Protein AF-A0A645I2E1-F1 (afdb_monomer)

Sequence (172 aa):
MSVLKENK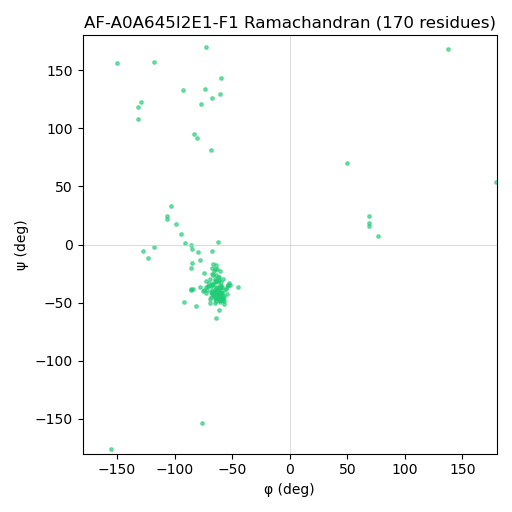NLKSIKESRDQILPLLYLLLIPLGTISFMVFNFYLTGDFLAFVHGQAAWGRYHGNPVEFLIDGYKGNMYSTFESVFTVISLLIFLLFFKKVRFSYWLFAMYSILVPLSTGIQSMPRYILVIFPLYILFADISKKHLSEDLVTLFFALIQGFLMVFWTNGFNLVI

Secondary structure (DSSP, 8-state):
--SS---HHHHHHHHHHHHHHHHHHHTHHHHHHHHHHHHHHHHHS-TTHHHHGGGGGT-----HHHHHHHHHTS-HHHHHHHHHHHHHHHHHHHTGGGS-HHHHHHHHHHHHHHHTT-STTHHHHHHT-HHHHHHHHHH---HHHHHHHHHHHHHHHHHHHHHHHTT-TT--

Structure (mmCIF, N/CA/C/O backbone):
data_AF-A0A645I2E1-F1
#
_entry.id   AF-A0A645I2E1-F1
#
loop_
_atom_site.group_PDB
_atom_site.id
_atom_site.type_symbol
_atom_site.label_atom_id
_atom_site.label_alt_id
_atom_site.label_comp_id
_atom_site.label_asym_id
_atom_site.label_entity_id
_atom_site.label_seq_id
_atom_site.pdbx_PDB_ins_code
_atom_site.Cartn_x
_atom_site.Cartn_y
_atom_site.Cartn_z
_atom_site.occupancy
_atom_site.B_iso_or_equiv
_atom_site.auth_seq_id
_atom_site.auth_comp_id
_atom_site.auth_asym_id
_atom_site.auth_atom_id
_atom_site.pdbx_PDB_model_num
ATOM 1 N N . MET A 1 1 ? -58.338 -29.194 -7.814 1.00 49.16 1 MET A N 1
ATOM 2 C CA . MET A 1 1 ? -57.011 -29.656 -7.351 1.00 49.16 1 MET A CA 1
ATOM 3 C C . MET A 1 1 ? -55.981 -29.419 -8.460 1.00 49.16 1 MET A C 1
ATOM 5 O O . MET A 1 1 ? -55.760 -30.342 -9.216 1.00 49.16 1 MET A O 1
ATOM 9 N N . SER A 1 2 ? -55.401 -28.212 -8.611 1.00 50.31 2 SER A N 1
ATOM 10 C CA . SER A 1 2 ? -54.152 -27.980 -9.395 1.00 50.31 2 SER A CA 1
ATOM 11 C C . SER A 1 2 ? -53.696 -26.502 -9.433 1.00 50.31 2 SER A C 1
ATOM 13 O O . SER A 1 2 ? -53.497 -25.950 -10.510 1.00 50.31 2 SER A O 1
ATOM 15 N N . VAL A 1 3 ? -53.525 -25.824 -8.291 1.00 53.78 3 VAL A N 1
ATOM 16 C CA . VAL A 1 3 ? -52.934 -24.456 -8.292 1.00 53.78 3 VAL A CA 1
ATOM 17 C C . VAL A 1 3 ? -51.741 -24.312 -7.332 1.00 53.78 3 VAL A C 1
ATOM 19 O O . VAL A 1 3 ? -51.016 -23.334 -7.380 1.00 53.78 3 VAL A O 1
ATOM 22 N N . LEU A 1 4 ? -51.414 -25.334 -6.533 1.00 53.66 4 LEU A N 1
ATOM 23 C CA . LEU A 1 4 ? -50.299 -25.274 -5.569 1.00 53.66 4 LEU A CA 1
ATOM 24 C C . LEU A 1 4 ? -48.995 -25.923 -6.063 1.00 53.66 4 LEU A C 1
ATOM 26 O O . LEU A 1 4 ? -48.106 -26.230 -5.274 1.00 53.66 4 LEU A O 1
ATOM 30 N N . LYS A 1 5 ? -48.865 -26.143 -7.375 1.00 52.69 5 LYS A N 1
ATOM 31 C CA . LYS A 1 5 ? -47.638 -26.660 -8.004 1.00 52.69 5 LYS A CA 1
ATOM 32 C C . LYS A 1 5 ? -46.868 -25.545 -8.709 1.00 52.69 5 LYS A C 1
ATOM 34 O O . LYS A 1 5 ? -46.225 -25.785 -9.726 1.00 52.69 5 LYS A O 1
ATOM 39 N N . GLU A 1 6 ? -46.929 -24.330 -8.165 1.00 52.59 6 GLU A N 1
ATOM 40 C CA . GLU A 1 6 ? -46.060 -23.230 -8.566 1.00 52.59 6 GLU A CA 1
ATOM 41 C C . GLU A 1 6 ? -44.620 -23.553 -8.125 1.00 52.59 6 GLU A C 1
ATOM 43 O O . GLU A 1 6 ? -44.126 -23.211 -7.055 1.00 52.59 6 GLU A O 1
ATOM 48 N N . ASN A 1 7 ? -43.997 -24.364 -8.977 1.00 54.56 7 ASN A N 1
ATOM 49 C CA . ASN A 1 7 ? -42.608 -24.330 -9.378 1.00 54.56 7 ASN A CA 1
ATOM 50 C C . ASN A 1 7 ? -41.548 -24.257 -8.269 1.00 54.56 7 ASN A C 1
ATOM 52 O O . ASN A 1 7 ? -40.741 -23.327 -8.209 1.00 54.56 7 ASN A O 1
ATOM 56 N N . LYS A 1 8 ? -41.404 -25.361 -7.523 1.00 57.00 8 LYS A N 1
ATOM 57 C CA . LYS A 1 8 ? -40.125 -25.721 -6.872 1.00 57.00 8 LYS A CA 1
ATOM 58 C C . LYS A 1 8 ? -38.925 -25.553 -7.824 1.00 57.00 8 LYS A C 1
ATOM 60 O O . LYS A 1 8 ? -37.881 -25.076 -7.395 1.00 57.00 8 LYS A O 1
ATOM 65 N N . ASN A 1 9 ? -39.102 -25.857 -9.115 1.00 58.06 9 ASN A N 1
ATOM 66 C CA . ASN A 1 9 ? -38.078 -25.656 -10.146 1.00 58.06 9 ASN A CA 1
ATOM 67 C C . ASN A 1 9 ? -37.743 -24.176 -10.401 1.00 58.06 9 ASN A C 1
ATOM 69 O O . ASN A 1 9 ? -36.570 -23.850 -10.528 1.00 58.06 9 ASN A O 1
ATOM 73 N N . LEU A 1 10 ? -38.722 -23.260 -10.429 1.00 57.56 10 LEU A N 1
ATOM 74 C CA . LEU A 1 10 ? -38.428 -21.828 -10.617 1.00 57.56 10 LEU A CA 1
ATOM 75 C C . LEU A 1 10 ? -37.754 -21.219 -9.384 1.00 57.56 10 LEU A C 1
ATOM 77 O O . LEU A 1 10 ? -36.860 -20.391 -9.541 1.00 57.56 10 LEU A O 1
ATOM 81 N N . LYS A 1 11 ? -38.129 -21.652 -8.170 1.00 60.44 11 LYS A N 1
ATOM 82 C CA . LYS A 1 11 ? -37.402 -21.278 -6.945 1.00 60.44 11 LYS A CA 1
ATOM 83 C C . LYS A 1 11 ? -35.953 -21.767 -6.982 1.00 60.44 11 LYS A C 1
ATOM 85 O O . LYS A 1 11 ? -35.059 -20.960 -6.778 1.00 60.44 11 LYS A O 1
ATOM 90 N N . SER A 1 12 ? -35.726 -23.027 -7.353 1.00 65.81 12 SER A N 1
ATOM 91 C CA . SER A 1 12 ? -34.384 -23.615 -7.469 1.00 65.81 12 SER A CA 1
ATOM 92 C C . SER A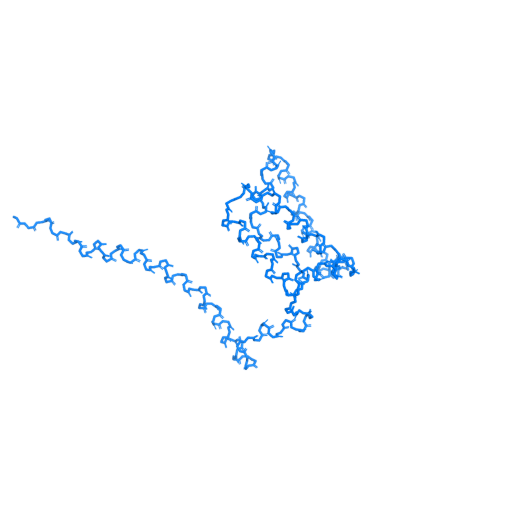 1 12 ? -33.510 -22.917 -8.521 1.00 65.81 12 SER A C 1
ATOM 94 O O . SER A 1 12 ? -32.337 -22.656 -8.262 1.00 65.81 12 SER A O 1
ATOM 96 N N . ILE A 1 13 ? -34.069 -22.550 -9.680 1.00 68.31 13 ILE A N 1
ATOM 97 C CA . ILE A 1 13 ? -33.340 -21.808 -10.722 1.00 68.31 13 ILE A CA 1
ATOM 98 C C . ILE A 1 13 ? -33.003 -20.390 -10.250 1.00 68.31 13 ILE A C 1
ATOM 100 O O . ILE A 1 13 ? -31.890 -19.922 -10.476 1.00 68.31 13 ILE A O 1
ATOM 104 N N . LYS A 1 14 ? -33.939 -19.704 -9.583 1.00 71.69 14 LYS A N 1
ATOM 105 C CA . LYS A 1 14 ? -33.713 -18.351 -9.059 1.00 71.69 14 LYS A CA 1
ATOM 106 C C . LYS A 1 14 ? -32.669 -18.346 -7.937 1.00 71.69 14 LYS A C 1
ATOM 108 O O . LYS A 1 14 ? -31.750 -17.542 -7.989 1.00 71.69 14 LYS A O 1
ATOM 113 N N . GLU A 1 15 ? -32.746 -19.299 -7.010 1.00 72.38 15 GLU A N 1
ATOM 114 C CA . GLU A 1 15 ? -31.751 -19.494 -5.945 1.00 72.38 15 GLU A CA 1
ATOM 115 C C . GLU A 1 15 ? -30.361 -19.820 -6.512 1.00 72.38 15 GLU A C 1
ATOM 117 O O . GLU A 1 15 ? -29.366 -19.252 -6.072 1.00 72.38 15 GLU A O 1
ATOM 122 N N . SER A 1 16 ? -30.288 -20.670 -7.542 1.00 74.75 16 SER A N 1
ATOM 123 C CA . SER A 1 16 ? -29.024 -21.003 -8.216 1.00 74.75 16 SER A CA 1
ATOM 124 C C . SER A 1 16 ? -28.451 -19.796 -8.968 1.00 74.75 16 SER A C 1
ATOM 126 O O . SER A 1 16 ? -27.254 -19.529 -8.914 1.00 74.75 16 SER A O 1
ATOM 128 N N . ARG A 1 17 ? -29.307 -19.019 -9.641 1.00 80.19 17 ARG A N 1
ATOM 129 C CA . ARG A 1 17 ? -28.935 -17.775 -10.324 1.00 80.19 17 ARG A CA 1
ATOM 130 C C . ARG A 1 17 ? -28.359 -16.752 -9.341 1.00 80.19 17 ARG A C 1
ATOM 132 O O . ARG A 1 17 ? -27.295 -16.202 -9.615 1.00 80.19 17 ARG A O 1
ATOM 139 N N . ASP A 1 18 ? -29.021 -16.536 -8.207 1.00 82.62 18 ASP A N 1
ATOM 140 C CA . ASP A 1 18 ? -28.597 -15.568 -7.189 1.00 82.62 18 ASP A CA 1
ATOM 141 C C . ASP A 1 18 ? -27.261 -15.964 -6.525 1.00 82.62 18 ASP A C 1
ATOM 143 O O . ASP A 1 18 ? -26.526 -15.095 -6.061 1.00 82.62 18 ASP A O 1
ATOM 147 N N . GLN A 1 19 ? -26.892 -17.251 -6.550 1.00 81.62 19 GLN A N 1
ATOM 148 C CA . GLN A 1 19 ? -25.574 -17.739 -6.121 1.00 81.62 19 GLN A CA 1
ATOM 149 C C . GLN A 1 19 ? -24.498 -17.635 -7.217 1.00 81.62 19 GLN A C 1
ATOM 151 O O . GLN A 1 19 ? -23.353 -17.296 -6.922 1.00 81.62 19 GLN A O 1
ATOM 156 N N . ILE A 1 20 ? -24.844 -17.901 -8.482 1.00 85.12 20 ILE A N 1
ATOM 157 C CA . ILE A 1 20 ? -23.895 -17.928 -9.611 1.00 85.12 20 ILE A CA 1
ATOM 158 C C . ILE A 1 20 ? -23.524 -16.519 -10.093 1.00 85.12 20 ILE A C 1
ATOM 160 O O . ILE A 1 20 ? -22.376 -16.280 -10.460 1.00 85.12 20 ILE A O 1
ATOM 164 N N . LEU A 1 21 ? -24.458 -15.564 -10.088 1.00 88.62 21 LEU A N 1
ATOM 165 C CA . LEU A 1 21 ? -24.192 -14.188 -10.536 1.00 88.62 21 LEU A CA 1
ATOM 166 C C . LEU A 1 21 ? -23.038 -13.513 -9.772 1.00 88.62 21 LEU A C 1
ATOM 168 O O . LEU A 1 21 ? -22.136 -12.993 -10.428 1.00 88.62 21 LEU A O 1
ATOM 172 N N . PRO A 1 22 ? -22.991 -13.553 -8.426 1.00 90.06 22 PRO A N 1
ATOM 173 C CA . PRO A 1 22 ? -21.851 -13.043 -7.666 1.00 90.06 22 PRO A CA 1
ATOM 174 C C . PRO A 1 22 ? -20.517 -13.699 -8.044 1.00 90.06 22 PRO A C 1
ATOM 176 O O . PRO A 1 22 ? -19.506 -13.007 -8.151 1.00 90.06 22 PRO A O 1
ATOM 179 N N . LEU A 1 23 ? -20.512 -15.014 -8.293 1.00 86.75 23 LEU A N 1
ATOM 180 C CA . LEU A 1 23 ? -19.321 -15.745 -8.741 1.00 86.75 23 LEU A CA 1
ATOM 181 C C . LEU A 1 23 ? -18.851 -15.261 -10.119 1.00 86.75 23 LEU A C 1
ATOM 183 O O . LEU A 1 23 ? -17.656 -15.059 -10.317 1.00 86.75 23 LEU A O 1
ATOM 187 N N . LEU A 1 24 ? -19.777 -15.010 -11.050 1.00 88.94 24 LEU A N 1
ATOM 188 C CA . LEU A 1 24 ? -19.450 -14.442 -12.362 1.00 88.94 24 LEU A CA 1
ATOM 189 C C . LEU A 1 24 ? -18.858 -13.033 -12.247 1.00 88.94 24 LEU A C 1
ATOM 191 O O . LEU A 1 24 ? -17.904 -12.719 -12.954 1.00 88.94 24 LEU A O 1
ATOM 195 N N . TYR A 1 25 ? -19.361 -12.199 -11.333 1.00 92.19 25 TYR A N 1
ATOM 196 C CA . TYR A 1 25 ? -18.758 -10.888 -11.079 1.00 92.19 25 TYR A CA 1
ATOM 197 C C . TYR A 1 25 ? -17.359 -10.999 -10.473 1.00 92.19 25 TYR A C 1
ATOM 199 O O . TYR A 1 25 ? -16.489 -10.199 -10.806 1.00 92.19 25 TYR A O 1
ATOM 207 N N . LEU A 1 26 ? -17.101 -12.011 -9.643 1.00 91.44 26 LEU A N 1
ATOM 208 C CA . LEU A 1 26 ? -15.767 -12.243 -9.090 1.00 91.44 26 LEU A CA 1
ATOM 209 C C . LEU A 1 26 ? -14.744 -12.610 -10.180 1.00 91.44 26 LEU A C 1
ATOM 211 O O . LEU A 1 26 ? -13.575 -12.245 -10.065 1.00 91.44 26 LEU A O 1
ATOM 215 N N . LEU A 1 27 ? -15.182 -13.254 -11.270 1.00 91.81 27 LEU A N 1
ATOM 216 C CA . LEU A 1 27 ? -14.328 -13.553 -12.426 1.00 91.81 27 LEU A CA 1
ATOM 217 C C . LEU A 1 27 ? -13.866 -12.301 -13.185 1.00 91.81 27 LEU A C 1
ATOM 219 O O . LEU A 1 27 ? -12.882 -12.381 -13.919 1.00 91.81 27 LEU A O 1
ATOM 223 N N . LEU A 1 28 ? -14.498 -11.137 -12.983 1.00 92.81 28 LEU A N 1
ATOM 224 C CA . LEU A 1 28 ? -14.022 -9.881 -13.573 1.00 92.81 28 LEU A CA 1
ATOM 225 C C . LEU A 1 28 ? -12.617 -9.508 -13.081 1.00 92.81 28 LEU A C 1
ATOM 227 O O . LEU A 1 28 ? -11.868 -8.882 -13.827 1.00 92.81 28 LEU A O 1
ATOM 231 N N . ILE A 1 29 ? -12.240 -9.925 -11.866 1.00 92.69 29 ILE A N 1
ATOM 232 C CA . ILE A 1 29 ? -10.915 -9.658 -11.293 1.00 92.69 29 ILE A CA 1
ATOM 233 C C . ILE A 1 29 ? -9.810 -10.342 -12.122 1.00 92.69 29 ILE A C 1
ATOM 235 O O . ILE A 1 29 ? -9.001 -9.624 -12.714 1.00 92.69 29 ILE A O 1
ATOM 239 N N . PRO A 1 30 ? -9.760 -11.690 -12.240 1.00 95.06 30 PRO A N 1
ATOM 240 C CA . PRO A 1 30 ? -8.740 -12.340 -13.058 1.00 95.06 30 PRO A CA 1
ATOM 241 C C . PRO A 1 30 ? -8.884 -11.998 -14.543 1.00 95.06 30 PRO A C 1
ATOM 243 O O . PRO A 1 30 ? -7.874 -11.902 -15.233 1.00 95.06 30 PRO A O 1
ATOM 246 N N . LEU A 1 31 ? -10.102 -11.764 -15.046 1.00 95.69 31 LEU A N 1
ATOM 247 C CA . LEU A 1 31 ? -10.311 -11.381 -16.443 1.00 95.69 31 LEU A CA 1
ATOM 248 C C . LEU A 1 31 ? -9.677 -10.022 -16.770 1.00 95.69 31 LEU A C 1
ATOM 250 O O . LEU A 1 31 ? -9.043 -9.887 -17.816 1.00 95.69 31 LEU A O 1
ATOM 254 N N . GLY A 1 32 ? -9.782 -9.037 -15.873 1.00 94.81 32 GLY A N 1
ATOM 255 C CA . GLY A 1 32 ? -9.095 -7.754 -16.019 1.00 94.81 32 GLY A CA 1
ATOM 256 C C . GLY A 1 32 ? -7.574 -7.920 -16.052 1.00 94.81 32 GLY A C 1
ATOM 257 O O . GLY A 1 32 ? -6.912 -7.395 -16.948 1.00 94.81 32 GLY A O 1
ATOM 258 N N . THR A 1 33 ? -7.021 -8.720 -15.135 1.00 94.69 33 THR A N 1
ATOM 259 C CA . THR A 1 33 ? -5.582 -9.018 -15.096 1.00 94.69 33 THR A CA 1
ATOM 260 C C . THR A 1 33 ? -5.103 -9.719 -16.368 1.00 94.69 33 THR A C 1
ATOM 262 O O . THR A 1 33 ? -4.118 -9.290 -16.963 1.00 94.69 33 THR A O 1
ATOM 265 N N . ILE A 1 34 ? -5.814 -10.752 -16.827 1.00 96.94 34 ILE A N 1
ATOM 266 C CA . ILE A 1 34 ? -5.476 -11.484 -18.057 1.00 96.94 34 ILE A CA 1
ATOM 267 C C . ILE A 1 34 ? -5.566 -10.560 -19.273 1.00 96.94 34 ILE A C 1
ATOM 269 O O . ILE A 1 34 ? -4.679 -10.581 -20.121 1.00 96.94 34 ILE A O 1
ATOM 273 N N . SER A 1 35 ? -6.589 -9.705 -19.344 1.00 97.12 35 SER A N 1
ATOM 274 C CA . SER A 1 35 ? -6.732 -8.736 -20.437 1.00 97.12 35 SER A CA 1
ATOM 275 C C . SER A 1 35 ? -5.534 -7.783 -20.500 1.00 97.12 35 SER A C 1
ATOM 277 O O . SER A 1 35 ? -5.007 -7.526 -21.581 1.00 97.12 35 SER A O 1
ATOM 279 N N . PHE A 1 36 ? -5.045 -7.316 -19.347 1.00 96.44 36 PHE A N 1
ATOM 280 C CA . PHE A 1 36 ? -3.838 -6.493 -19.272 1.00 96.44 36 PHE A CA 1
ATOM 281 C C . PHE A 1 36 ? -2.564 -7.266 -19.652 1.00 96.44 36 PHE A C 1
ATOM 283 O O . PHE A 1 36 ? -1.711 -6.732 -20.355 1.00 96.44 36 PHE A O 1
ATOM 290 N N . MET A 1 37 ? -2.436 -8.534 -19.250 1.00 97.69 37 MET A N 1
ATOM 291 C CA . MET A 1 37 ? -1.319 -9.397 -19.665 1.00 97.69 37 MET A CA 1
ATOM 292 C C . MET A 1 37 ? -1.295 -9.601 -21.184 1.00 97.69 37 MET A C 1
ATOM 294 O O . MET A 1 37 ? -0.244 -9.489 -21.807 1.00 97.69 37 MET A O 1
ATOM 298 N N . VAL A 1 38 ? -2.456 -9.855 -21.792 1.00 98.06 38 VAL A N 1
ATOM 299 C CA . VAL A 1 38 ? -2.602 -9.976 -23.250 1.00 98.06 38 VAL A CA 1
ATOM 300 C C . VAL A 1 38 ? -2.227 -8.663 -23.940 1.00 98.06 38 VAL A C 1
ATOM 302 O O . VAL A 1 38 ? -1.494 -8.675 -24.924 1.00 98.06 38 VAL A O 1
ATOM 305 N N . PHE A 1 39 ? -2.677 -7.524 -23.408 1.00 97.56 39 PHE A N 1
ATOM 306 C CA . PHE A 1 39 ? -2.293 -6.205 -23.909 1.00 97.56 39 PHE A CA 1
ATOM 307 C C . PHE A 1 39 ? -0.774 -5.975 -23.853 1.00 97.56 39 PHE A C 1
ATOM 309 O O . PHE A 1 39 ? -0.196 -5.540 -24.848 1.00 97.56 39 PHE A O 1
ATOM 316 N N . ASN A 1 40 ? -0.116 -6.331 -22.742 1.00 97.38 40 ASN A N 1
ATOM 317 C CA . ASN A 1 40 ? 1.345 -6.279 -22.639 1.00 97.38 40 ASN A CA 1
ATOM 318 C C . ASN A 1 40 ? 2.007 -7.156 -23.705 1.00 97.38 40 ASN A C 1
ATOM 320 O O . ASN A 1 40 ? 2.890 -6.680 -24.409 1.00 97.38 40 ASN A O 1
ATOM 324 N N . PHE A 1 41 ? 1.529 -8.388 -23.899 1.00 97.62 41 PHE A N 1
ATOM 325 C CA . PHE A 1 41 ? 2.070 -9.283 -24.919 1.00 97.62 41 PHE A CA 1
ATOM 326 C C . PHE A 1 41 ? 1.972 -8.697 -26.335 1.00 97.62 41 PHE A C 1
ATOM 328 O O . PHE A 1 41 ? 2.938 -8.772 -27.089 1.00 97.62 41 PHE A O 1
ATOM 335 N N . TYR A 1 42 ? 0.856 -8.054 -26.691 1.00 97.88 42 TYR A N 1
ATOM 336 C CA . TYR A 1 42 ? 0.727 -7.391 -27.994 1.00 97.88 42 TYR A CA 1
ATOM 337 C C . TYR A 1 42 ? 1.709 -6.226 -28.190 1.00 97.88 42 TYR A C 1
ATOM 339 O O . TYR A 1 42 ? 2.119 -5.966 -29.318 1.00 97.88 42 TYR A O 1
ATOM 347 N N . LEU A 1 43 ? 2.081 -5.523 -27.117 1.00 97.19 43 LEU A N 1
ATOM 348 C CA . LEU A 1 43 ? 2.992 -4.376 -27.166 1.00 97.19 43 LEU A CA 1
ATOM 349 C C . LEU A 1 43 ? 4.471 -4.763 -27.099 1.00 97.19 43 LEU A C 1
ATOM 351 O O . LEU A 1 43 ? 5.298 -4.123 -27.743 1.00 97.19 43 LEU A O 1
ATOM 355 N N . THR A 1 44 ? 4.814 -5.763 -26.288 1.00 96.50 44 THR A N 1
ATOM 356 C CA . THR A 1 44 ? 6.204 -6.062 -25.907 1.00 96.50 44 THR A CA 1
ATOM 357 C C . THR A 1 44 ? 6.641 -7.488 -26.238 1.00 96.50 44 THR A C 1
ATOM 359 O O . THR A 1 44 ? 7.829 -7.786 -26.157 1.00 96.50 44 THR A O 1
ATOM 362 N N . GLY A 1 45 ? 5.710 -8.379 -26.592 1.00 96.75 45 GLY A N 1
ATOM 363 C CA . GLY A 1 45 ? 5.962 -9.816 -26.727 1.00 96.75 45 GLY A CA 1
ATOM 364 C C . GLY A 1 45 ? 6.044 -10.572 -25.395 1.00 96.75 45 GLY A C 1
ATOM 365 O O . GLY A 1 45 ? 6.371 -11.756 -25.394 1.00 96.75 45 GLY A O 1
ATOM 366 N N . ASP A 1 46 ? 5.737 -9.926 -24.264 1.00 96.19 46 ASP A N 1
ATOM 367 C CA . ASP A 1 46 ? 5.839 -10.506 -22.920 1.00 96.19 46 ASP A CA 1
ATOM 368 C C . ASP A 1 46 ? 4.565 -10.264 -22.089 1.00 96.19 46 ASP A C 1
ATOM 370 O O . ASP A 1 46 ? 4.210 -9.129 -21.765 1.00 96.19 46 ASP A O 1
ATOM 374 N N . PHE A 1 47 ? 3.887 -11.347 -21.691 1.00 96.75 47 PHE A N 1
ATOM 375 C CA . PHE A 1 47 ? 2.676 -11.296 -20.857 1.00 96.75 47 PHE A CA 1
ATOM 376 C C . PHE A 1 47 ? 2.918 -10.677 -19.473 1.00 96.75 47 PHE A C 1
ATOM 378 O O . PHE A 1 47 ? 2.016 -10.061 -18.900 1.00 96.75 47 PHE A O 1
ATOM 385 N N . LEU A 1 48 ? 4.123 -10.845 -18.927 1.00 95.62 48 LEU A N 1
ATOM 386 C CA . LEU A 1 48 ? 4.515 -10.394 -17.594 1.00 95.62 48 LEU A CA 1
ATOM 387 C C . LEU A 1 48 ? 5.439 -9.174 -17.648 1.00 95.62 48 LEU A C 1
ATOM 389 O O . LEU A 1 48 ? 6.148 -8.897 -16.680 1.00 95.62 48 LEU A O 1
ATOM 393 N N . ALA A 1 49 ? 5.382 -8.388 -18.727 1.00 94.75 49 ALA A N 1
ATOM 394 C CA . ALA A 1 49 ? 6.215 -7.196 -18.890 1.00 94.75 49 ALA A CA 1
ATOM 395 C C . ALA A 1 49 ? 6.140 -6.230 -17.689 1.00 94.75 49 ALA A C 1
ATOM 397 O O . ALA A 1 49 ? 7.143 -5.637 -17.301 1.00 94.75 49 ALA A O 1
ATOM 398 N N . PHE A 1 50 ? 4.975 -6.106 -17.040 1.00 91.31 50 PHE A N 1
ATOM 399 C CA . PHE A 1 50 ? 4.793 -5.273 -15.841 1.00 91.31 50 PHE A CA 1
ATOM 400 C C . PHE A 1 50 ? 5.537 -5.792 -14.595 1.00 91.31 50 PHE A C 1
ATOM 402 O O . PHE A 1 50 ? 5.858 -5.000 -13.705 1.00 91.31 50 PHE A O 1
ATOM 409 N N . VAL A 1 51 ? 5.806 -7.102 -14.527 1.00 91.19 51 VAL A N 1
ATOM 410 C CA . VAL A 1 51 ? 6.611 -7.746 -13.478 1.00 91.19 51 VAL A CA 1
ATOM 411 C C . VAL A 1 51 ? 8.089 -7.585 -13.806 1.00 91.19 51 VAL A C 1
ATOM 413 O O . VAL A 1 51 ? 8.839 -7.057 -12.992 1.00 91.19 51 VAL A O 1
ATOM 416 N N . HIS A 1 52 ? 8.510 -7.972 -15.012 1.00 90.88 52 HIS A N 1
ATOM 417 C CA . HIS A 1 52 ? 9.917 -7.895 -15.413 1.00 90.88 52 HIS A CA 1
ATOM 418 C C . HIS A 1 52 ? 10.428 -6.448 -15.468 1.00 90.88 52 HIS A C 1
ATOM 420 O O . HIS A 1 52 ? 11.569 -6.173 -15.101 1.00 90.88 52 HIS A O 1
ATOM 426 N N . GLY A 1 53 ? 9.559 -5.495 -15.818 1.00 90.19 53 GLY A N 1
ATOM 427 C CA . GLY A 1 53 ? 9.865 -4.067 -15.800 1.00 90.19 53 GLY A CA 1
ATOM 428 C C . GLY A 1 53 ? 10.168 -3.500 -14.408 1.00 90.19 53 GLY A C 1
ATOM 429 O O . GLY A 1 53 ? 10.793 -2.446 -14.319 1.00 90.19 53 GLY A O 1
ATOM 430 N N . GLN A 1 54 ? 9.798 -4.185 -13.315 1.00 87.12 54 GLN A N 1
ATOM 431 C CA . GLN A 1 54 ? 10.138 -3.743 -11.954 1.00 87.12 54 GLN A CA 1
ATOM 432 C C . GLN A 1 54 ? 11.657 -3.705 -11.715 1.00 87.12 54 GLN A C 1
ATOM 434 O O . GLN A 1 54 ? 12.127 -2.860 -10.954 1.00 87.12 54 GLN A O 1
ATOM 439 N N . ALA A 1 55 ? 12.434 -4.545 -12.411 1.00 86.75 55 ALA A N 1
ATOM 440 C CA . ALA A 1 55 ? 13.892 -4.565 -12.291 1.00 86.75 55 ALA A CA 1
ATOM 441 C C . ALA A 1 55 ? 14.533 -3.218 -12.672 1.00 86.75 55 ALA A C 1
ATOM 443 O O . ALA A 1 55 ? 15.515 -2.807 -12.056 1.00 86.75 55 ALA A O 1
ATOM 444 N N . ALA A 1 56 ? 13.940 -2.481 -13.621 1.00 88.50 56 ALA A N 1
ATOM 445 C CA . ALA A 1 56 ? 14.409 -1.150 -14.016 1.00 88.50 56 ALA A CA 1
ATOM 446 C C . ALA A 1 56 ? 14.278 -0.105 -12.890 1.00 88.50 56 ALA A C 1
ATOM 448 O O . ALA A 1 56 ? 14.978 0.902 -12.895 1.00 88.50 56 ALA A O 1
ATOM 449 N N . TRP A 1 57 ? 13.413 -0.365 -11.908 1.00 83.44 57 TRP A N 1
ATOM 450 C CA . TRP A 1 57 ? 13.218 0.465 -10.717 1.00 83.44 57 TRP A CA 1
ATOM 451 C C . TRP A 1 57 ? 14.057 -0.014 -9.523 1.00 83.44 57 TRP A C 1
ATOM 453 O O . TRP A 1 57 ? 13.860 0.452 -8.404 1.00 83.44 57 TRP A O 1
ATOM 463 N N . GLY A 1 58 ? 14.974 -0.965 -9.736 1.00 85.06 58 GLY A N 1
ATOM 464 C CA . GLY A 1 58 ? 15.774 -1.562 -8.666 1.00 85.06 58 GLY A CA 1
ATOM 465 C C . GLY A 1 58 ? 14.962 -2.443 -7.714 1.00 85.06 58 GLY A C 1
ATOM 466 O O . GLY A 1 58 ? 15.416 -2.707 -6.603 1.00 85.06 58 GLY A O 1
ATOM 467 N N . ARG A 1 59 ? 13.768 -2.894 -8.124 1.00 86.56 59 ARG A N 1
ATOM 468 C CA . ARG A 1 59 ? 12.933 -3.806 -7.338 1.00 86.56 59 ARG A CA 1
ATOM 469 C C . ARG A 1 59 ? 13.198 -5.254 -7.715 1.00 86.56 59 ARG A C 1
ATOM 471 O O . ARG A 1 59 ? 13.198 -5.616 -8.890 1.00 86.56 59 ARG A O 1
ATOM 478 N N . TYR A 1 60 ? 13.371 -6.082 -6.698 1.00 89.50 60 TYR A N 1
ATOM 479 C CA . TYR A 1 60 ? 13.592 -7.516 -6.818 1.00 89.50 60 TYR A CA 1
ATOM 480 C C . TYR A 1 60 ? 13.032 -8.216 -5.584 1.00 89.50 60 TYR A C 1
ATOM 482 O O . TYR A 1 60 ? 12.892 -7.607 -4.525 1.00 89.50 60 TYR A O 1
ATOM 490 N N . HIS A 1 61 ? 12.700 -9.498 -5.719 1.00 91.00 61 HIS A N 1
ATOM 491 C CA . HIS A 1 61 ? 12.253 -10.292 -4.581 1.00 91.00 61 HIS A CA 1
ATOM 492 C C . HIS A 1 61 ? 13.402 -10.490 -3.593 1.00 91.00 61 HIS A C 1
ATOM 494 O O . HIS A 1 61 ? 14.472 -10.967 -3.967 1.00 91.00 61 HIS A O 1
ATOM 500 N N . GLY A 1 62 ? 13.166 -10.138 -2.336 1.00 91.94 62 GLY A N 1
ATOM 501 C CA . GLY A 1 62 ? 14.164 -10.207 -1.280 1.00 91.94 62 GLY A CA 1
ATOM 502 C C . GLY A 1 62 ? 13.537 -10.330 0.101 1.00 91.94 62 GLY A C 1
ATOM 503 O O . GLY A 1 62 ? 12.319 -10.458 0.254 1.00 91.94 62 GLY A O 1
ATOM 504 N N . ASN A 1 63 ? 14.389 -10.312 1.119 1.00 95.00 63 ASN A N 1
ATOM 505 C CA . ASN A 1 63 ? 13.968 -10.433 2.504 1.00 95.00 63 ASN A CA 1
ATOM 506 C C . ASN A 1 63 ? 13.368 -9.100 3.003 1.00 95.00 63 ASN A C 1
ATOM 508 O O . ASN A 1 63 ? 14.078 -8.093 3.046 1.00 95.00 63 ASN A O 1
ATOM 512 N N . PRO A 1 64 ? 12.095 -9.076 3.448 1.00 95.00 64 PRO A N 1
ATOM 513 C CA . PRO A 1 64 ? 11.457 -7.870 3.979 1.00 95.00 64 PRO A CA 1
ATOM 514 C C . PRO A 1 64 ? 12.241 -7.193 5.111 1.00 95.00 64 PRO A C 1
ATOM 516 O O . PRO A 1 64 ? 12.241 -5.970 5.220 1.00 95.00 64 PRO A O 1
ATOM 519 N N . VAL A 1 65 ? 12.913 -7.977 5.962 1.00 96.19 65 VAL A N 1
ATOM 520 C CA . VAL A 1 65 ? 13.681 -7.447 7.098 1.00 96.19 65 VAL A CA 1
ATOM 521 C C . VAL A 1 65 ? 14.954 -6.749 6.623 1.00 96.19 65 VAL A C 1
ATOM 523 O O . VAL A 1 65 ? 15.292 -5.689 7.143 1.00 96.19 65 VAL A O 1
ATOM 526 N N . GLU A 1 66 ? 15.630 -7.302 5.616 1.00 95.38 66 GLU A N 1
ATOM 527 C CA . GLU A 1 66 ? 16.812 -6.673 5.014 1.00 95.38 66 GLU A CA 1
ATOM 528 C C . GLU A 1 66 ? 16.436 -5.337 4.376 1.00 95.38 66 GLU A C 1
ATOM 530 O O . GLU A 1 66 ? 17.068 -4.330 4.677 1.00 95.38 66 GLU A O 1
ATOM 535 N N . PHE A 1 67 ? 15.326 -5.276 3.631 1.00 95.69 67 PHE A N 1
ATOM 536 C CA . PHE A 1 67 ? 14.850 -4.017 3.050 1.00 95.69 67 PHE A CA 1
ATOM 537 C C . PHE A 1 67 ? 14.535 -2.936 4.091 1.00 95.69 67 PHE A C 1
ATOM 539 O O . PHE A 1 67 ? 14.790 -1.760 3.834 1.00 95.69 67 PHE A O 1
ATOM 546 N N . LEU A 1 68 ? 14.017 -3.303 5.270 1.00 96.81 68 LEU A N 1
ATOM 547 C CA . LEU A 1 68 ? 13.808 -2.350 6.367 1.00 96.81 68 LEU A CA 1
ATOM 548 C C . LEU A 1 68 ? 15.132 -1.837 6.947 1.00 96.81 68 LEU A C 1
ATOM 550 O O . LEU A 1 68 ? 15.252 -0.651 7.253 1.00 96.81 68 LEU A O 1
ATOM 554 N N . ILE A 1 69 ? 16.122 -2.717 7.116 1.00 96.94 69 ILE A N 1
ATOM 555 C CA . ILE A 1 69 ? 17.434 -2.356 7.670 1.00 96.94 69 ILE A CA 1
ATOM 556 C C . ILE A 1 69 ? 18.209 -1.479 6.684 1.00 96.94 69 ILE A C 1
ATOM 558 O O . ILE A 1 69 ? 18.758 -0.447 7.076 1.00 96.94 69 ILE A O 1
ATOM 562 N N . ASP A 1 70 ? 18.245 -1.875 5.416 1.00 94.69 70 ASP A N 1
ATOM 563 C CA . ASP A 1 70 ? 18.952 -1.156 4.360 1.00 94.69 70 ASP A CA 1
ATOM 564 C C . ASP A 1 70 ? 18.275 0.177 4.063 1.00 94.69 70 ASP A C 1
ATOM 566 O O . ASP A 1 70 ? 18.948 1.202 3.950 1.00 94.69 70 ASP A O 1
ATOM 570 N N . GLY A 1 71 ? 16.940 0.196 4.035 1.00 94.31 71 GLY A N 1
ATOM 571 C CA . GLY A 1 71 ? 16.178 1.427 3.904 1.00 94.31 71 GLY A CA 1
ATOM 572 C C . GLY A 1 71 ? 16.441 2.391 5.063 1.00 94.31 71 GLY A C 1
ATOM 573 O O . GLY A 1 71 ? 16.658 3.577 4.824 1.00 94.31 71 GLY A O 1
ATOM 574 N N . TYR A 1 72 ? 16.525 1.900 6.306 1.00 96.25 72 TYR A N 1
ATOM 575 C CA . TYR A 1 72 ? 16.842 2.731 7.471 1.00 96.25 72 TYR A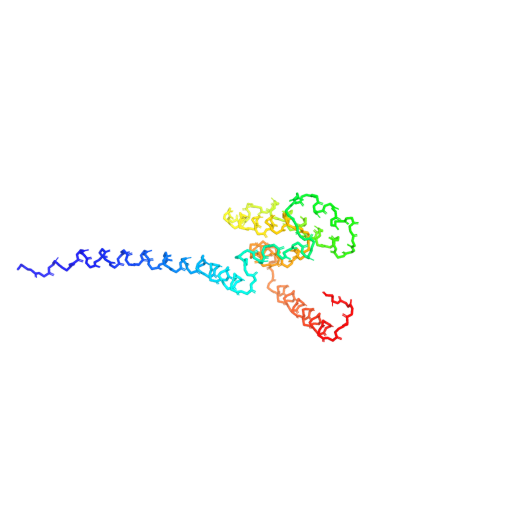 CA 1
ATOM 576 C C . TYR A 1 72 ? 18.232 3.378 7.379 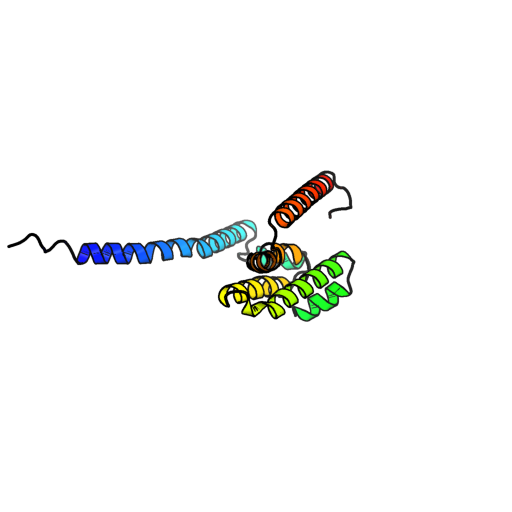1.00 96.25 72 TYR A C 1
ATOM 578 O O . TYR A 1 72 ? 18.382 4.548 7.730 1.00 96.25 72 TYR A O 1
ATOM 586 N N . LYS A 1 73 ? 19.229 2.640 6.872 1.00 96.19 73 LYS A N 1
ATOM 587 C CA . LYS A 1 73 ? 20.608 3.117 6.653 1.00 96.19 73 LYS A CA 1
ATOM 588 C C . LYS A 1 73 ? 20.785 3.960 5.384 1.00 96.19 73 LYS A C 1
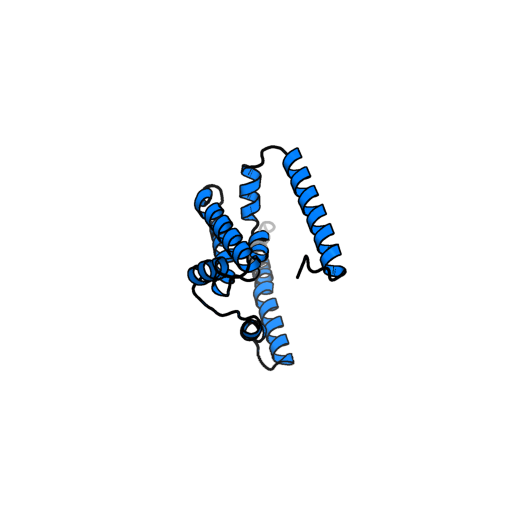ATOM 590 O O . LYS A 1 73 ? 21.884 4.458 5.145 1.00 96.19 73 LYS A O 1
ATOM 595 N N . GLY A 1 74 ? 19.748 4.058 4.556 1.00 92.56 74 GLY A N 1
ATOM 596 C CA . GLY A 1 74 ? 19.777 4.749 3.276 1.00 92.56 74 GLY A CA 1
ATOM 597 C C . GLY A 1 74 ? 19.728 6.272 3.398 1.00 92.56 74 GLY A C 1
ATOM 598 O O . GLY A 1 74 ? 20.143 6.877 4.385 1.00 92.56 74 GLY A O 1
ATOM 599 N N . ASN A 1 75 ? 19.218 6.914 2.348 1.00 92.44 75 ASN A N 1
ATOM 600 C CA . ASN A 1 75 ? 18.958 8.351 2.369 1.00 92.44 75 ASN A CA 1
ATOM 601 C C . ASN A 1 75 ? 17.737 8.682 3.251 1.00 92.44 75 ASN A C 1
ATOM 603 O O . ASN A 1 75 ? 16.965 7.801 3.625 1.00 92.44 75 ASN A O 1
ATOM 607 N N . MET A 1 76 ? 17.515 9.972 3.519 1.00 91.31 76 MET A N 1
ATOM 608 C CA . MET A 1 76 ? 16.412 10.439 4.369 1.00 91.31 76 MET A CA 1
ATOM 609 C C . MET A 1 76 ? 15.028 9.919 3.934 1.00 91.31 76 MET A C 1
ATOM 611 O O . MET A 1 76 ? 14.197 9.621 4.792 1.00 91.31 76 MET A O 1
ATOM 615 N N . TYR A 1 77 ? 14.785 9.770 2.628 1.00 89.25 77 TYR A N 1
ATOM 616 C CA . TYR A 1 77 ? 13.523 9.245 2.104 1.00 89.25 77 TYR A CA 1
ATOM 617 C C . TYR A 1 77 ? 13.363 7.758 2.425 1.00 89.25 77 TYR A C 1
ATOM 619 O O . TYR A 1 77 ? 12.360 7.361 3.011 1.00 89.25 77 TYR A O 1
ATOM 627 N N . SER A 1 78 ? 14.372 6.940 2.127 1.00 92.69 78 SER A N 1
ATOM 628 C CA . SER A 1 78 ? 14.380 5.511 2.458 1.00 92.69 78 SER A CA 1
ATOM 629 C C . SER A 1 78 ? 14.274 5.262 3.964 1.00 92.69 78 SER A C 1
ATOM 631 O O . SER A 1 78 ? 13.554 4.352 4.392 1.00 92.69 78 SER A O 1
ATOM 633 N N . THR A 1 79 ? 14.918 6.104 4.779 1.00 95.69 79 THR A N 1
ATOM 634 C CA . THR A 1 79 ? 14.800 6.041 6.236 1.00 95.69 79 THR A CA 1
ATOM 635 C C . THR A 1 79 ? 13.366 6.328 6.671 1.00 95.69 79 THR A C 1
ATOM 637 O O . THR A 1 79 ? 12.814 5.573 7.470 1.00 95.69 79 THR A O 1
ATOM 640 N N . PHE A 1 80 ? 12.730 7.367 6.118 1.00 94.94 80 PHE A N 1
ATOM 641 C CA . PHE A 1 80 ? 11.327 7.681 6.391 1.00 94.94 80 PHE A CA 1
ATOM 642 C C . PHE A 1 80 ? 10.395 6.521 6.016 1.00 94.94 80 PHE A C 1
ATOM 644 O O . PHE A 1 80 ? 9.571 6.118 6.836 1.00 94.94 80 PHE A O 1
ATOM 651 N N . GLU A 1 81 ? 10.549 5.936 4.827 1.00 95.38 81 GLU A N 1
ATOM 652 C CA . GLU A 1 81 ? 9.727 4.803 4.383 1.00 95.38 81 GLU A CA 1
ATOM 653 C C . GLU A 1 81 ? 9.888 3.578 5.294 1.00 95.38 81 GLU A C 1
ATOM 655 O O . GLU A 1 81 ? 8.900 2.926 5.645 1.00 95.38 81 GLU A O 1
ATOM 660 N N . SER A 1 82 ? 11.116 3.305 5.743 1.00 96.62 82 SER A N 1
ATOM 661 C CA . SER A 1 82 ? 11.427 2.212 6.675 1.00 96.62 82 SER A CA 1
ATOM 662 C C . SER A 1 82 ? 10.790 2.430 8.035 1.00 96.62 82 SER A C 1
ATOM 664 O O . SER A 1 82 ? 10.082 1.556 8.534 1.00 96.62 82 SER A O 1
ATOM 666 N N . VAL A 1 83 ? 10.977 3.615 8.617 1.00 97.38 83 VAL A N 1
ATOM 667 C CA . VAL A 1 83 ? 10.398 3.968 9.918 1.00 97.38 83 VAL A CA 1
ATOM 668 C C . VAL A 1 83 ? 8.872 3.928 9.853 1.00 97.38 83 VAL A C 1
ATOM 670 O O . VAL A 1 83 ? 8.241 3.324 10.719 1.00 97.38 83 VAL A O 1
ATOM 673 N N . PHE A 1 84 ? 8.271 4.493 8.804 1.00 96.62 84 PHE A N 1
ATOM 674 C CA . PHE A 1 84 ? 6.823 4.474 8.604 1.00 96.62 84 PHE A CA 1
ATOM 675 C C . PHE A 1 84 ? 6.282 3.040 8.509 1.00 96.62 84 PHE A C 1
ATOM 677 O O . PHE A 1 84 ? 5.264 2.707 9.125 1.00 96.62 84 PHE A O 1
ATOM 684 N N . THR A 1 85 ? 6.990 2.166 7.791 1.00 97.44 85 THR A N 1
ATOM 685 C CA . THR A 1 85 ? 6.632 0.748 7.660 1.00 97.44 85 THR A CA 1
ATOM 686 C C . THR A 1 85 ? 6.729 0.010 8.988 1.00 97.44 85 THR A C 1
ATOM 688 O O . THR A 1 85 ? 5.786 -0.684 9.366 1.00 97.44 85 THR A O 1
ATOM 691 N N . VAL A 1 86 ? 7.827 0.191 9.731 1.00 97.81 86 VAL A N 1
ATOM 692 C CA . VAL A 1 86 ? 8.022 -0.429 11.050 1.00 97.81 86 VAL A CA 1
ATOM 693 C C . VAL A 1 86 ? 6.937 0.020 12.022 1.00 97.81 86 VAL A C 1
ATOM 695 O O . VAL A 1 86 ? 6.314 -0.823 12.662 1.00 97.81 86 VAL A O 1
ATOM 698 N N . ILE A 1 87 ? 6.653 1.323 12.103 1.00 96.81 87 ILE A N 1
ATOM 699 C CA . ILE A 1 87 ? 5.593 1.857 12.971 1.00 96.81 87 ILE A CA 1
ATOM 700 C C . ILE A 1 87 ? 4.241 1.233 12.613 1.00 96.81 87 ILE A C 1
ATOM 702 O O . ILE A 1 87 ? 3.504 0.805 13.499 1.00 96.81 87 ILE A O 1
ATOM 706 N N . SER A 1 88 ? 3.929 1.120 11.324 1.00 95.50 88 SER A N 1
ATOM 707 C CA . SER A 1 88 ? 2.660 0.551 10.860 1.00 95.50 88 SER A CA 1
ATOM 708 C C . SER A 1 88 ? 2.535 -0.939 11.188 1.00 95.50 88 SER A C 1
ATOM 710 O O . SER A 1 88 ? 1.490 -1.381 11.667 1.00 95.50 88 SER A O 1
ATOM 712 N N . LEU A 1 89 ? 3.612 -1.711 11.008 1.00 96.69 89 LEU A N 1
ATOM 713 C CA . LEU A 1 89 ? 3.675 -3.109 11.440 1.00 96.69 89 LEU A CA 1
ATOM 714 C C . LEU A 1 89 ? 3.479 -3.228 12.955 1.00 96.69 89 LEU A C 1
ATOM 716 O O . LEU A 1 89 ? 2.676 -4.044 13.402 1.00 96.69 89 LEU A O 1
ATOM 720 N N . LEU A 1 90 ? 4.147 -2.384 13.747 1.00 96.38 90 LEU A N 1
ATOM 721 C CA . LEU A 1 90 ? 3.999 -2.370 15.202 1.00 96.38 90 LEU A CA 1
ATOM 722 C C . LEU A 1 90 ? 2.563 -2.052 15.629 1.00 96.38 90 LEU A C 1
ATOM 724 O O . LEU A 1 90 ? 2.039 -2.735 16.504 1.00 96.38 90 LEU A O 1
ATOM 728 N N . ILE A 1 91 ? 1.896 -1.084 14.994 1.00 94.00 91 ILE A N 1
ATOM 729 C CA . ILE A 1 91 ? 0.482 -0.778 15.261 1.00 94.00 91 ILE A CA 1
ATOM 730 C C . ILE A 1 91 ? -0.375 -2.032 15.047 1.00 94.00 91 ILE A C 1
ATOM 732 O O . ILE A 1 91 ? -1.123 -2.436 15.937 1.00 94.00 91 ILE A O 1
ATOM 736 N N . PHE A 1 92 ? -0.241 -2.710 13.909 1.00 93.88 92 PHE A N 1
ATOM 737 C CA . PHE A 1 92 ? -1.043 -3.904 13.646 1.00 93.88 92 PHE A CA 1
ATOM 738 C C . PHE A 1 92 ? -0.683 -5.104 14.528 1.00 93.88 92 PHE A C 1
ATOM 740 O O . PHE A 1 92 ? -1.562 -5.915 14.819 1.00 93.88 92 PHE A O 1
ATOM 747 N N . LEU A 1 93 ? 0.568 -5.227 14.974 1.00 94.00 93 LEU A N 1
ATOM 748 C CA . LEU A 1 93 ? 0.984 -6.267 15.916 1.00 94.00 93 LEU A CA 1
ATOM 749 C C . LEU A 1 93 ? 0.458 -6.000 17.330 1.00 94.00 93 LEU A C 1
ATOM 751 O O . LEU A 1 93 ? -0.024 -6.922 17.980 1.00 94.00 93 LEU A O 1
ATOM 755 N N . LEU A 1 94 ? 0.498 -4.754 17.804 1.00 92.88 94 LEU A N 1
ATOM 756 C CA . LEU A 1 94 ? 0.023 -4.383 19.141 1.00 92.88 94 LEU A CA 1
ATOM 757 C C . LEU A 1 94 ? -1.507 -4.406 19.235 1.00 92.88 94 LEU A C 1
ATOM 759 O O . LEU A 1 94 ? -2.067 -4.827 20.248 1.00 92.88 94 LEU A O 1
ATOM 763 N N . PHE A 1 95 ? -2.195 -4.002 18.166 1.00 88.25 95 PHE A N 1
ATOM 764 C CA . PHE A 1 95 ? -3.651 -3.873 18.135 1.00 88.25 95 PHE A CA 1
ATOM 765 C C . PHE A 1 95 ? -4.351 -4.981 17.331 1.00 88.25 95 PHE A C 1
ATOM 767 O O . PHE A 1 95 ? -5.510 -4.826 16.948 1.00 88.25 95 PHE A O 1
ATOM 774 N N . PHE A 1 96 ? -3.716 -6.141 17.121 1.00 89.69 96 PHE A N 1
ATOM 775 C CA . PHE A 1 96 ? -4.309 -7.243 16.344 1.00 89.69 96 PHE A CA 1
ATOM 776 C C . PHE A 1 96 ? -5.652 -7.744 16.904 1.00 89.69 96 PHE A C 1
ATOM 778 O O . PHE A 1 96 ? -6.518 -8.172 16.147 1.00 89.69 96 PHE A O 1
ATOM 785 N N . LYS A 1 97 ? -5.857 -7.647 18.227 1.00 90.00 97 LYS A N 1
ATOM 786 C CA . LYS A 1 97 ? -7.116 -8.024 18.899 1.00 90.00 97 LYS A CA 1
ATOM 787 C C . LYS A 1 97 ? -8.236 -6.988 18.751 1.00 90.00 97 LYS A C 1
ATOM 789 O O . LYS A 1 97 ? -9.376 -7.288 19.089 1.00 90.00 97 LYS A O 1
ATOM 794 N N . LYS A 1 98 ? -7.923 -5.767 18.302 1.00 88.31 98 LYS A N 1
ATOM 795 C CA . LYS A 1 98 ? -8.894 -4.673 18.127 1.00 88.31 98 LYS A CA 1
ATOM 796 C C . LYS A 1 98 ? -9.613 -4.726 16.779 1.00 88.31 98 LYS A C 1
ATOM 798 O O . LYS A 1 98 ? -10.651 -4.094 16.620 1.00 88.31 98 LYS A O 1
ATOM 803 N N . VAL A 1 99 ? -9.091 -5.491 15.823 1.00 91.56 99 VAL A N 1
ATOM 804 C CA . VAL A 1 99 ? -9.682 -5.684 14.494 1.00 91.56 99 VAL A CA 1
ATOM 805 C C . VAL A 1 99 ? -10.038 -7.152 14.277 1.00 91.56 99 VAL A C 1
ATOM 807 O O . VAL A 1 99 ? -9.488 -8.049 14.911 1.00 91.56 99 VAL A O 1
ATOM 810 N N . ARG A 1 100 ? -10.977 -7.421 13.364 1.00 93.56 100 ARG A N 1
ATOM 811 C CA . ARG A 1 100 ? -11.275 -8.799 12.945 1.00 93.56 100 ARG A CA 1
ATOM 812 C C . ARG A 1 100 ? -10.015 -9.434 12.360 1.00 93.56 100 ARG A C 1
ATOM 814 O O . ARG A 1 100 ? -9.287 -8.775 11.620 1.00 93.56 100 ARG A O 1
ATOM 821 N N . PHE A 1 101 ? -9.805 -10.724 12.615 1.00 94.62 101 PHE A N 1
ATOM 822 C CA . PHE A 1 101 ? -8.635 -11.442 12.099 1.00 94.62 101 PHE A CA 1
ATOM 823 C C . PHE A 1 101 ? -8.501 -11.335 10.572 1.00 94.62 101 PHE A C 1
ATOM 825 O O . PHE A 1 101 ? -7.400 -11.160 10.064 1.00 94.62 101 PHE A O 1
ATOM 832 N N . SER A 1 102 ? -9.620 -11.336 9.839 1.00 95.81 102 SER A N 1
ATOM 833 C CA . SER A 1 102 ? -9.626 -11.121 8.386 1.00 95.81 102 SER A CA 1
ATOM 834 C C . SER A 1 102 ? -9.060 -9.756 7.972 1.00 95.81 102 SER A C 1
ATOM 836 O O . SER A 1 102 ? -8.356 -9.666 6.971 1.00 95.81 102 SER A O 1
ATOM 838 N N . TYR A 1 103 ? -9.323 -8.697 8.743 1.00 95.50 103 TYR A N 1
ATOM 839 C CA . TYR A 1 103 ? -8.797 -7.351 8.486 1.00 95.50 103 TYR A CA 1
ATOM 840 C C . TYR A 1 103 ? -7.319 -7.248 8.840 1.00 95.50 103 TYR A C 1
ATOM 842 O O . TYR A 1 103 ? -6.556 -6.625 8.108 1.00 95.50 103 TYR A O 1
ATOM 850 N N . TRP A 1 104 ? -6.911 -7.893 9.932 1.00 96.12 104 TRP A N 1
ATOM 851 C CA . TRP A 1 104 ? -5.502 -7.999 10.286 1.00 96.12 104 TRP A CA 1
ATOM 852 C C . TRP A 1 104 ? -4.711 -8.745 9.206 1.00 96.12 104 TRP A C 1
ATOM 854 O O . TRP A 1 104 ? -3.680 -8.255 8.758 1.00 96.12 104 TRP A O 1
ATOM 864 N N . LEU A 1 105 ? -5.230 -9.877 8.718 1.00 96.56 105 LEU A N 1
ATOM 865 C CA . LEU A 1 105 ? -4.599 -10.652 7.649 1.00 96.56 105 LEU A CA 1
ATOM 866 C C . LEU A 1 105 ? -4.495 -9.841 6.352 1.00 96.56 105 LEU A C 1
ATOM 868 O O . LEU A 1 105 ? -3.435 -9.819 5.733 1.00 96.56 105 LEU A O 1
ATOM 872 N N . PHE A 1 106 ? -5.564 -9.134 5.974 1.00 95.75 106 PHE A N 1
ATOM 873 C CA . PHE A 1 106 ? -5.551 -8.212 4.838 1.00 95.75 106 PHE A CA 1
ATOM 874 C C . PHE A 1 106 ? -4.470 -7.132 4.989 1.00 95.75 106 PHE A C 1
ATOM 876 O O . PHE A 1 106 ? -3.726 -6.882 4.041 1.00 95.75 106 PHE A O 1
ATOM 883 N N . ALA A 1 107 ? -4.346 -6.525 6.173 1.00 96.31 107 ALA A N 1
ATOM 884 C CA . ALA A 1 107 ? -3.329 -5.517 6.445 1.00 96.31 107 ALA A CA 1
ATOM 885 C C . ALA A 1 107 ? -1.910 -6.096 6.349 1.00 96.31 107 ALA A C 1
ATOM 887 O O . ALA A 1 107 ? -1.074 -5.543 5.644 1.00 96.31 107 ALA A O 1
ATOM 888 N N . MET A 1 108 ? -1.646 -7.239 6.990 1.00 96.75 108 MET A N 1
ATOM 889 C CA . MET A 1 108 ? -0.334 -7.895 6.937 1.00 96.75 108 MET A CA 1
ATOM 890 C C . MET A 1 108 ? 0.050 -8.295 5.520 1.00 96.75 108 MET A C 1
ATOM 892 O O . MET A 1 108 ? 1.156 -7.989 5.085 1.00 96.75 108 MET A O 1
ATOM 896 N N . TYR A 1 109 ? -0.868 -8.899 4.768 1.00 96.00 109 TYR A N 1
ATOM 897 C CA . TYR A 1 109 ? -0.647 -9.222 3.361 1.00 96.00 109 TYR A CA 1
ATOM 898 C C . TYR A 1 109 ? -0.315 -7.968 2.536 1.00 96.00 109 TYR A C 1
ATOM 900 O O . TYR A 1 109 ? 0.672 -7.951 1.801 1.00 96.00 109 TYR A O 1
ATOM 908 N N . SER A 1 110 ? -1.091 -6.896 2.712 1.00 96.31 110 SER A N 1
ATOM 909 C CA . SER A 1 110 ? -0.933 -5.650 1.951 1.00 96.31 110 SER A CA 1
ATOM 910 C C . SER A 1 110 ? 0.360 -4.892 2.272 1.00 96.31 110 SER A C 1
ATOM 912 O O . SER A 1 110 ? 0.790 -4.082 1.459 1.00 96.31 110 SER A O 1
ATOM 914 N N . ILE A 1 111 ? 0.997 -5.154 3.420 1.00 97.00 111 ILE A N 1
ATOM 915 C CA . ILE A 1 111 ? 2.311 -4.594 3.779 1.00 97.00 111 ILE A CA 1
ATOM 916 C C . ILE A 1 111 ? 3.441 -5.525 3.337 1.00 97.00 111 ILE A C 1
ATOM 918 O O . ILE A 1 111 ? 4.402 -5.082 2.715 1.00 97.00 111 ILE A O 1
ATOM 922 N N . LEU A 1 112 ? 3.348 -6.817 3.657 1.00 96.38 112 LEU A N 1
ATOM 923 C CA . LEU A 1 112 ? 4.455 -7.756 3.477 1.00 96.38 112 LEU A CA 1
ATOM 924 C C . LEU A 1 112 ? 4.737 -8.063 2.005 1.00 96.38 112 LEU A C 1
ATOM 926 O O . LEU A 1 112 ? 5.900 -8.211 1.637 1.00 96.38 112 LEU A O 1
ATOM 930 N N . VAL A 1 113 ? 3.706 -8.127 1.156 1.00 94.88 113 VAL A N 1
ATOM 931 C CA . VAL A 1 113 ? 3.889 -8.371 -0.282 1.00 94.88 113 VAL A CA 1
ATOM 932 C C . VAL A 1 113 ? 4.713 -7.267 -0.949 1.00 94.88 113 VAL A C 1
ATOM 934 O O . VAL A 1 113 ? 5.759 -7.599 -1.506 1.00 94.88 113 VAL A O 1
ATOM 937 N N . PRO A 1 114 ? 4.342 -5.972 -0.888 1.00 94.00 114 PRO A N 1
ATOM 938 C CA . PRO A 1 114 ? 5.178 -4.930 -1.477 1.00 94.00 114 PRO A CA 1
ATOM 939 C C . PRO A 1 114 ? 6.541 -4.821 -0.784 1.00 94.00 114 PRO A C 1
ATOM 941 O O . PRO A 1 114 ? 7.546 -4.681 -1.480 1.00 94.00 114 PRO A O 1
ATOM 944 N N . LEU A 1 115 ? 6.607 -4.990 0.543 1.00 96.25 115 LEU A N 1
ATOM 945 C CA . LEU A 1 115 ? 7.873 -4.947 1.280 1.00 96.25 115 LEU A CA 1
ATOM 946 C C . LEU A 1 115 ? 8.852 -6.044 0.835 1.00 96.25 115 LEU A C 1
ATOM 948 O O . LEU A 1 115 ? 10.056 -5.820 0.841 1.00 96.25 115 LEU A O 1
ATOM 952 N N . SER A 1 116 ? 8.356 -7.202 0.383 1.00 94.88 116 SER A N 1
ATOM 953 C CA . SER A 1 116 ? 9.192 -8.274 -0.183 1.00 94.88 116 SER A CA 1
ATOM 954 C C . SER A 1 116 ? 9.853 -7.919 -1.520 1.00 94.88 116 SER A C 1
ATOM 956 O O . SER A 1 116 ? 10.647 -8.705 -2.033 1.00 94.88 116 SER A O 1
ATOM 958 N N . THR A 1 117 ? 9.528 -6.757 -2.096 1.00 92.56 117 THR A N 1
ATOM 959 C CA . THR A 1 117 ? 10.059 -6.289 -3.387 1.00 92.56 117 THR A CA 1
ATOM 960 C C . THR A 1 117 ? 10.873 -4.996 -3.291 1.00 92.56 117 THR A C 1
ATOM 962 O O . THR A 1 117 ? 11.395 -4.522 -4.301 1.00 92.56 117 THR A O 1
ATOM 965 N N . GLY A 1 118 ? 10.976 -4.414 -2.092 1.00 92.94 118 GLY A N 1
ATOM 966 C CA . GLY A 1 118 ? 11.726 -3.191 -1.821 1.00 92.94 118 GLY A CA 1
ATOM 967 C C . GLY A 1 118 ? 10.993 -2.224 -0.891 1.00 92.94 118 GLY A C 1
ATOM 968 O O . GLY A 1 118 ? 9.800 -2.359 -0.625 1.00 92.94 118 GLY A O 1
ATOM 969 N N . ILE A 1 119 ? 11.718 -1.210 -0.411 1.00 94.06 119 ILE A N 1
ATOM 970 C CA . ILE A 1 119 ? 11.184 -0.211 0.531 1.00 94.06 119 ILE A CA 1
ATOM 971 C C . ILE A 1 119 ? 10.454 0.960 -0.148 1.00 94.06 119 ILE A C 1
ATOM 973 O O . ILE A 1 119 ? 9.621 1.636 0.456 1.00 94.06 119 ILE A O 1
ATOM 977 N N . GLN A 1 120 ? 10.732 1.163 -1.433 1.00 91.19 120 GLN A N 1
ATOM 978 C CA . GLN A 1 120 ? 10.221 2.291 -2.197 1.00 91.19 120 GLN A CA 1
ATOM 979 C C . GLN A 1 120 ? 8.693 2.312 -2.251 1.00 91.19 120 GLN A C 1
ATOM 981 O O . GLN A 1 120 ? 8.055 1.360 -2.712 1.00 91.19 120 GLN A O 1
ATOM 986 N N . SER A 1 121 ? 8.121 3.465 -1.917 1.00 91.62 121 SER A N 1
ATOM 987 C CA . SER A 1 121 ? 6.690 3.766 -1.876 1.00 91.62 121 SER A CA 1
ATOM 988 C C . SER A 1 121 ? 5.900 3.061 -0.770 1.00 91.62 121 SER A C 1
ATOM 990 O O . SER A 1 121 ? 4.668 3.052 -0.835 1.00 91.62 121 SER A O 1
ATOM 992 N N . MET A 1 122 ? 6.545 2.500 0.256 1.00 95.31 122 MET A N 1
ATOM 993 C CA . MET A 1 122 ? 5.823 1.817 1.337 1.00 95.31 122 MET A CA 1
ATOM 994 C C . MET A 1 122 ? 4.733 2.663 2.020 1.00 95.31 122 MET A C 1
ATOM 996 O O . MET A 1 122 ? 3.629 2.139 2.192 1.00 95.31 122 MET A O 1
ATOM 1000 N N . PRO A 1 123 ? 4.936 3.962 2.331 1.00 94.19 123 PRO A N 1
ATOM 1001 C CA . PRO A 1 123 ? 3.869 4.800 2.878 1.00 94.19 123 PRO A CA 1
ATOM 1002 C C . PRO A 1 123 ? 2.616 4.829 1.995 1.00 94.19 123 PRO A C 1
ATOM 1004 O O . PRO A 1 123 ? 1.504 4.738 2.506 1.00 94.19 123 PRO A O 1
ATOM 1007 N N . ARG A 1 124 ? 2.774 4.855 0.665 1.00 91.56 124 ARG A N 1
ATOM 1008 C CA . ARG A 1 124 ? 1.647 4.817 -0.280 1.00 91.56 124 ARG A CA 1
ATOM 1009 C C . ARG A 1 124 ? 0.866 3.507 -0.185 1.00 91.56 124 ARG A C 1
ATOM 1011 O O . ARG A 1 124 ? -0.360 3.536 -0.213 1.00 91.56 124 ARG A O 1
ATOM 1018 N N . TYR A 1 125 ? 1.556 2.371 -0.071 1.00 94.75 125 TYR A N 1
ATOM 1019 C CA . TYR A 1 125 ? 0.897 1.069 0.076 1.00 94.75 125 TYR A CA 1
ATOM 1020 C C . TYR A 1 125 ? 0.189 0.931 1.423 1.00 94.75 125 TYR A C 1
ATOM 1022 O O . TYR A 1 125 ? -0.883 0.343 1.494 1.00 94.75 125 TYR A O 1
ATOM 1030 N N . ILE A 1 126 ? 0.755 1.502 2.484 1.00 96.69 126 ILE A N 1
ATOM 1031 C CA . ILE A 1 126 ? 0.185 1.419 3.829 1.00 96.69 126 ILE A CA 1
ATOM 1032 C C . ILE A 1 126 ? -1.034 2.332 3.989 1.00 96.69 126 ILE A C 1
ATOM 1034 O O . ILE A 1 126 ? -2.019 1.929 4.603 1.00 96.69 126 ILE A O 1
ATOM 1038 N N . LEU A 1 127 ? -1.004 3.543 3.429 1.00 93.69 127 LEU A N 1
ATOM 1039 C CA . LEU A 1 127 ? -2.095 4.512 3.577 1.00 93.69 127 LEU A CA 1
ATOM 1040 C C . LEU A 1 127 ? -3.418 4.033 2.958 1.00 93.69 127 LEU A C 1
ATOM 1042 O O . LEU A 1 127 ? -4.478 4.482 3.360 1.00 93.69 127 LEU A O 1
ATOM 1046 N N . VAL A 1 128 ? -3.415 3.080 2.027 1.00 94.06 128 VAL A N 1
ATOM 1047 C CA . VAL A 1 128 ? -4.671 2.522 1.484 1.00 94.06 128 VAL A CA 1
ATOM 1048 C C . VAL A 1 128 ? -5.257 1.386 2.338 1.00 94.06 128 VAL A C 1
ATOM 1050 O O . VAL A 1 128 ? -6.343 0.878 2.050 1.00 94.06 128 VAL A O 1
ATOM 1053 N N . ILE A 1 129 ? -4.570 0.974 3.407 1.00 95.94 129 ILE A N 1
ATOM 1054 C CA . ILE A 1 129 ? -4.972 -0.144 4.267 1.00 95.94 129 ILE A CA 1
ATOM 1055 C C . ILE A 1 129 ? -6.036 0.333 5.257 1.00 95.94 129 ILE A C 1
ATOM 1057 O O . ILE A 1 129 ? -5.739 0.775 6.367 1.00 95.94 129 ILE A O 1
ATOM 1061 N N . PHE A 1 130 ? -7.308 0.199 4.868 1.00 93.81 130 PHE A N 1
ATOM 1062 C CA . PHE A 1 130 ? -8.435 0.730 5.642 1.00 93.81 130 PHE A CA 1
ATOM 1063 C C . PHE A 1 130 ? -8.492 0.318 7.132 1.00 93.81 130 PHE A C 1
ATOM 1065 O O . PHE A 1 130 ? -8.919 1.146 7.942 1.00 93.81 130 PHE A O 1
ATOM 1072 N N . PRO A 1 131 ? -8.062 -0.894 7.561 1.00 93.81 131 PRO A N 1
ATOM 1073 C CA . PRO A 1 131 ? -8.068 -1.254 8.978 1.00 93.81 131 PRO A CA 1
ATOM 1074 C C . PRO A 1 131 ? -7.203 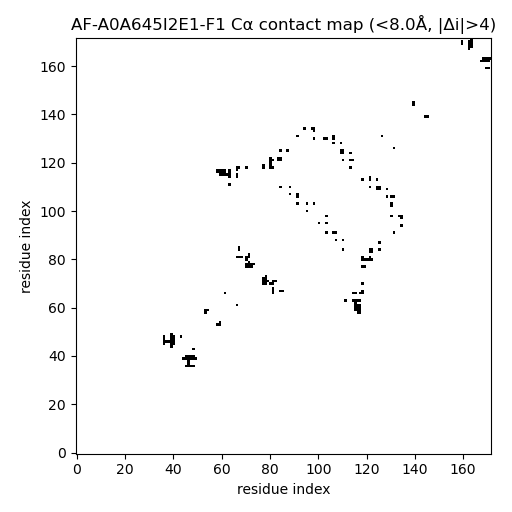-0.345 9.856 1.00 93.81 131 PRO A C 1
ATOM 1076 O O . PRO A 1 131 ? -7.475 -0.240 11.050 1.00 93.81 131 PRO A O 1
ATOM 1079 N N . LEU A 1 132 ? -6.203 0.337 9.285 1.00 92.06 132 LEU A N 1
ATOM 1080 C CA . LEU A 1 132 ? -5.396 1.322 10.004 1.00 92.06 132 LEU A CA 1
ATOM 1081 C C . LEU A 1 132 ? -6.271 2.474 10.523 1.00 92.06 132 LEU A C 1
ATOM 1083 O O . LEU A 1 132 ? -6.145 2.888 11.672 1.00 92.06 132 LEU A O 1
ATOM 1087 N N . TYR A 1 133 ? -7.223 2.933 9.708 1.00 89.44 133 TYR A N 1
ATOM 1088 C CA . TYR A 1 133 ? -8.137 4.014 10.075 1.00 89.44 133 TYR A CA 1
ATOM 1089 C C . TYR A 1 133 ? -9.185 3.584 11.101 1.00 89.44 133 TYR A C 1
ATOM 1091 O O . TYR A 1 133 ? -9.561 4.386 11.949 1.00 89.44 133 TYR A O 1
ATOM 1099 N N . ILE A 1 134 ? -9.604 2.312 11.091 1.00 89.12 134 ILE A N 1
ATOM 1100 C CA . ILE A 1 134 ? -10.477 1.762 12.144 1.00 89.12 134 ILE A CA 1
ATOM 1101 C C . ILE A 1 134 ? -9.774 1.845 13.506 1.00 89.12 134 ILE A C 1
ATOM 1103 O O . ILE A 1 134 ? -10.388 2.227 14.500 1.00 89.12 134 ILE A O 1
ATOM 1107 N N . LEU A 1 135 ? -8.477 1.521 13.549 1.00 88.06 135 LEU A N 1
ATOM 1108 C CA . LEU A 1 135 ? -7.679 1.630 14.770 1.00 88.06 135 LEU A CA 1
ATOM 1109 C C . LEU A 1 135 ? -7.516 3.087 15.220 1.00 88.06 135 LEU A C 1
ATOM 1111 O O . LEU A 1 135 ? -7.632 3.369 16.410 1.00 88.06 135 LEU A O 1
ATOM 1115 N N . PHE A 1 136 ? -7.289 4.020 14.291 1.00 84.94 136 PHE A N 1
ATOM 1116 C CA . PHE A 1 136 ? -7.190 5.444 14.623 1.00 84.94 136 PHE A CA 1
ATOM 1117 C C . PHE A 1 136 ? -8.511 6.049 15.107 1.00 84.94 136 PHE A C 1
ATOM 1119 O O . PHE A 1 136 ? -8.487 6.871 16.023 1.00 84.94 136 PHE A O 1
ATOM 1126 N N . ALA A 1 137 ? -9.650 5.603 14.577 1.00 83.19 137 ALA A N 1
ATOM 1127 C CA . ALA A 1 137 ? -10.965 6.022 15.056 1.00 83.19 137 ALA A CA 1
ATOM 1128 C C . ALA A 1 137 ? -11.226 5.581 16.512 1.00 83.19 137 ALA A C 1
ATOM 1130 O O . ALA A 1 137 ? -11.784 6.344 17.290 1.00 83.19 137 ALA A O 1
ATOM 1131 N N . ASP A 1 138 ? -10.762 4.394 16.932 1.00 78.38 138 ASP A N 1
ATOM 1132 C CA . ASP A 1 138 ? -10.880 3.954 18.341 1.00 78.38 138 ASP A CA 1
ATOM 1133 C C . ASP A 1 138 ? -10.067 4.854 19.302 1.00 78.38 138 ASP A C 1
ATOM 1135 O O . ASP A 1 138 ? -10.398 4.998 20.483 1.00 78.38 138 ASP A O 1
ATOM 1139 N N . ILE A 1 139 ? -9.002 5.489 18.798 1.00 74.50 139 ILE A N 1
ATOM 1140 C CA . ILE A 1 139 ? -8.133 6.399 19.560 1.00 74.50 139 ILE A CA 1
ATOM 1141 C C . ILE A 1 139 ? -8.701 7.829 19.570 1.00 74.50 139 ILE A C 1
ATOM 1143 O O . ILE A 1 139 ? -8.656 8.508 20.602 1.00 74.50 139 ILE A O 1
ATOM 1147 N N . SER A 1 140 ? -9.257 8.293 18.449 1.00 71.69 140 SER A N 1
ATOM 1148 C CA . SER A 1 140 ? -9.832 9.632 18.309 1.00 71.69 140 SER A CA 1
ATOM 1149 C C . SER A 1 140 ? -11.271 9.679 18.829 1.00 71.69 140 SER A C 1
ATOM 1151 O O . SER A 1 140 ? -12.229 9.379 18.133 1.00 71.69 140 SER A O 1
ATOM 1153 N N . LYS A 1 141 ? -11.454 10.085 20.089 1.00 70.19 141 LYS A N 1
ATOM 1154 C CA . LYS A 1 141 ? -12.786 10.112 20.730 1.00 70.19 141 LYS A CA 1
ATOM 1155 C C . LYS A 1 141 ? -13.602 11.390 20.484 1.00 70.19 141 LYS A C 1
ATOM 1157 O O . LYS A 1 141 ? -14.694 11.520 21.032 1.00 70.19 141 LYS A O 1
ATOM 1162 N N . LYS A 1 142 ? -13.073 12.372 19.745 1.00 73.44 142 LYS A N 1
ATOM 1163 C CA . LYS A 1 142 ? -13.713 13.685 19.536 1.00 73.44 142 LYS A CA 1
ATOM 1164 C C . LYS A 1 142 ? -13.768 14.024 18.045 1.00 73.44 142 LYS A C 1
ATOM 1166 O O . LYS A 1 142 ? -12.722 14.171 17.419 1.00 73.44 142 LYS A O 1
ATOM 1171 N N . HIS A 1 143 ? -14.970 14.259 17.522 1.00 71.81 143 HIS A N 1
ATOM 1172 C CA . HIS A 1 143 ? -15.188 14.596 16.107 1.00 71.81 143 HIS A CA 1
ATOM 1173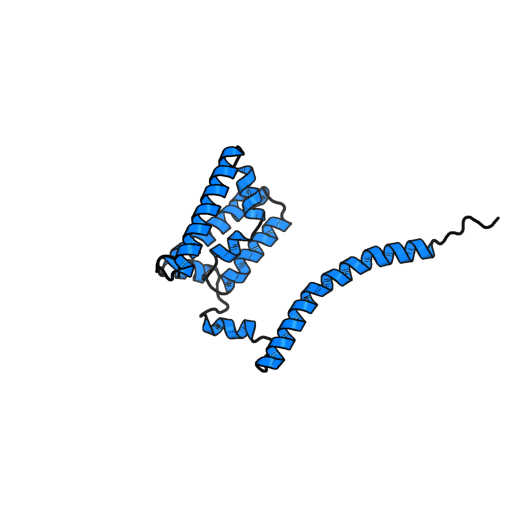 C C . HIS A 1 143 ? -14.451 15.865 15.657 1.00 71.81 143 HIS A C 1
ATOM 1175 O O . HIS A 1 143 ? -13.864 15.887 14.584 1.00 71.81 143 HIS A O 1
ATOM 1181 N N . LEU A 1 144 ? -14.356 16.8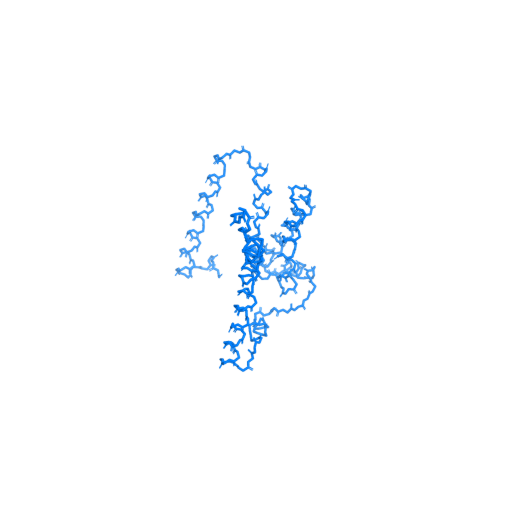88 16.518 1.00 71.25 144 LEU A N 1
ATOM 1182 C CA . LEU A 1 144 ? -13.639 18.123 16.177 1.00 71.25 144 LEU A CA 1
ATOM 1183 C C . LEU A 1 144 ? -12.150 17.879 15.866 1.00 71.25 144 LEU A C 1
ATOM 1185 O O . LEU A 1 144 ? -11.579 18.544 15.008 1.00 71.25 144 LEU A O 1
ATOM 1189 N N . SER A 1 145 ? -11.510 16.922 16.545 1.00 77.69 145 SER A N 1
ATOM 1190 C CA . SER A 1 145 ? -10.124 16.547 16.237 1.00 77.69 145 SER A CA 1
ATOM 1191 C C . SER A 1 145 ? -10.005 15.814 14.902 1.00 77.69 145 SER A C 1
ATOM 1193 O O . SER A 1 145 ? -9.010 16.002 14.215 1.00 77.69 145 SER A O 1
ATOM 1195 N N . GLU A 1 146 ? -11.006 15.025 14.509 1.00 80.44 146 GLU A N 1
ATOM 1196 C CA . GLU A 1 146 ? -11.016 14.317 13.222 1.00 80.44 146 GLU A CA 1
ATOM 1197 C C . GLU A 1 146 ? -11.154 15.295 12.055 1.00 80.44 146 GLU A C 1
ATOM 1199 O O . GLU A 1 146 ? -10.383 15.217 11.097 1.00 80.44 146 GLU A O 1
ATOM 1204 N N . ASP A 1 147 ? -12.069 16.261 12.169 1.00 85.00 147 ASP A N 1
ATOM 1205 C CA . ASP A 1 147 ? -12.292 17.285 11.146 1.00 85.00 147 ASP A CA 1
ATOM 1206 C C . ASP A 1 147 ? -11.054 18.166 10.961 1.00 85.00 147 ASP A C 1
ATOM 1208 O O . ASP A 1 147 ? -10.624 18.415 9.834 1.00 85.00 147 ASP A O 1
ATOM 1212 N N . LEU A 1 148 ? -10.427 18.597 12.062 1.00 87.44 148 LEU A N 1
ATOM 1213 C CA . LEU A 1 148 ? -9.209 19.409 12.010 1.00 87.44 148 LEU A CA 1
ATOM 1214 C C . LEU A 1 148 ? -8.028 18.644 11.409 1.00 87.44 148 LEU A C 1
ATOM 1216 O O . LEU A 1 148 ? -7.288 19.202 10.600 1.00 87.44 148 LEU A O 1
ATOM 1220 N N . VAL A 1 149 ? -7.856 17.370 11.771 1.00 85.25 149 VAL A N 1
ATOM 1221 C CA . VAL A 1 149 ? -6.803 16.512 11.207 1.00 85.25 149 VAL A CA 1
ATOM 1222 C C . VAL A 1 149 ? -7.047 16.268 9.718 1.00 85.25 149 VAL A C 1
ATOM 1224 O O . VAL A 1 149 ? -6.116 16.363 8.919 1.00 85.25 149 VAL A O 1
ATOM 1227 N N . THR A 1 150 ? -8.295 16.018 9.326 1.00 86.75 150 THR A N 1
ATOM 1228 C CA . THR A 1 150 ? -8.672 15.820 7.921 1.00 86.75 150 THR A CA 1
ATOM 1229 C C . THR A 1 150 ? -8.438 17.088 7.107 1.00 86.75 150 THR A C 1
ATOM 1231 O O . THR A 1 150 ? -7.828 17.023 6.041 1.00 86.75 150 THR A O 1
ATOM 1234 N N . LEU A 1 151 ? -8.851 18.251 7.621 1.00 92.50 151 LEU A N 1
ATOM 1235 C CA . LEU A 1 151 ? -8.613 19.543 6.981 1.00 92.50 151 LEU A CA 1
ATOM 1236 C C . LEU A 1 151 ? -7.114 19.821 6.836 1.00 92.50 151 LEU A C 1
ATOM 1238 O O . LEU A 1 151 ? -6.666 20.226 5.766 1.00 92.50 151 LEU A O 1
ATOM 1242 N N . PHE A 1 152 ? -6.331 19.559 7.882 1.00 92.44 152 PHE A N 1
ATOM 1243 C CA . PHE A 1 152 ? -4.881 19.707 7.844 1.00 92.44 152 PHE A CA 1
ATOM 1244 C C . PHE A 1 152 ? -4.244 18.825 6.759 1.00 92.44 152 PHE A C 1
ATOM 1246 O O . PHE A 1 152 ? -3.464 19.326 5.948 1.00 92.44 152 PHE A O 1
ATOM 1253 N N . PHE A 1 153 ? -4.614 17.540 6.681 1.00 90.12 153 PHE A N 1
ATOM 1254 C CA . PHE A 1 153 ? -4.107 16.643 5.639 1.00 90.12 153 PHE A CA 1
ATOM 1255 C C . PHE A 1 153 ? -4.594 17.015 4.232 1.00 90.12 153 PHE A C 1
ATOM 1257 O O . PHE A 1 153 ? -3.848 16.876 3.266 1.00 90.12 153 PHE A O 1
ATOM 1264 N N . ALA A 1 154 ? -5.813 17.529 4.087 1.00 92.50 154 ALA A N 1
ATOM 1265 C CA . ALA A 1 154 ? -6.301 18.009 2.799 1.00 92.50 154 ALA A CA 1
ATOM 1266 C C . ALA A 1 154 ? -5.508 19.237 2.320 1.00 92.50 154 ALA A C 1
ATOM 1268 O O . ALA A 1 154 ? -5.100 19.301 1.159 1.00 92.50 154 ALA A O 1
ATOM 1269 N N . LEU A 1 155 ? -5.235 20.187 3.221 1.00 95.50 155 LEU A N 1
ATOM 1270 C CA . LEU A 1 155 ? -4.449 21.382 2.916 1.00 95.50 155 LEU A CA 1
ATOM 1271 C C . LEU A 1 155 ? -2.994 21.039 2.590 1.00 95.50 155 LEU A C 1
ATOM 1273 O O . LEU A 1 155 ? -2.466 21.547 1.601 1.00 95.50 155 LEU A O 1
ATOM 1277 N N . ILE A 1 156 ? -2.357 20.157 3.369 1.00 92.12 156 ILE A N 1
ATOM 1278 C CA . ILE A 1 156 ? -0.975 19.747 3.092 1.00 92.12 156 ILE A CA 1
ATOM 1279 C C . ILE A 1 156 ? -0.886 18.986 1.766 1.00 92.12 156 ILE A C 1
ATOM 1281 O O . ILE A 1 156 ? 0.028 19.24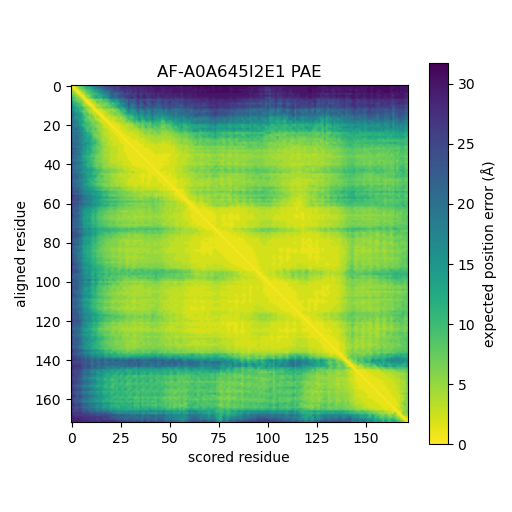0 0.989 1.00 92.12 156 ILE A O 1
ATOM 1285 N N . GLN A 1 157 ? -1.864 18.133 1.445 1.00 90.19 157 GLN A N 1
ATOM 1286 C CA . GLN A 1 157 ? -1.922 17.430 0.163 1.00 90.19 157 GLN A CA 1
ATOM 1287 C C . GLN A 1 157 ? -2.062 18.412 -1.007 1.00 90.19 157 GLN A C 1
ATOM 1289 O O . GLN A 1 157 ? -1.352 18.287 -2.003 1.00 90.19 157 GLN A O 1
ATOM 1294 N N . GLY A 1 158 ? -2.943 19.409 -0.883 1.00 91.50 158 GLY A N 1
ATOM 1295 C CA . GLY A 1 158 ? -3.096 20.462 -1.889 1.00 91.50 158 GLY A CA 1
ATOM 1296 C C . GLY A 1 158 ? -1.811 21.271 -2.076 1.00 91.50 158 GLY A C 1
ATOM 1297 O O . GLY A 1 158 ? -1.377 21.490 -3.205 1.00 91.50 158 GLY A O 1
ATOM 1298 N N . PHE A 1 159 ? -1.159 21.649 -0.976 1.00 91.25 159 PHE A N 1
ATOM 1299 C CA . PHE A 1 159 ? 0.119 22.357 -0.996 1.00 91.25 159 PHE A CA 1
ATOM 1300 C C . PHE A 1 159 ? 1.222 21.540 -1.687 1.00 91.25 159 PHE A C 1
ATOM 1302 O O . PHE A 1 159 ? 1.876 22.041 -2.601 1.00 91.25 159 PHE A O 1
ATOM 1309 N N . LEU A 1 160 ? 1.386 20.267 -1.315 1.00 88.31 160 LEU A N 1
ATOM 1310 C CA . LEU A 1 160 ? 2.360 19.366 -1.936 1.00 88.31 160 LEU A CA 1
ATOM 1311 C C . LEU A 1 160 ? 2.065 19.155 -3.430 1.00 88.31 160 LEU A C 1
ATOM 1313 O O . LEU A 1 160 ? 2.995 19.128 -4.232 1.00 88.31 160 LEU A O 1
ATOM 1317 N N . MET A 1 161 ? 0.790 19.085 -3.825 1.00 89.88 161 MET A N 1
ATOM 1318 C CA . MET A 1 161 ? 0.392 18.963 -5.231 1.00 89.88 161 MET A CA 1
ATOM 1319 C C . MET A 1 161 ? 0.755 20.207 -6.054 1.00 89.88 161 MET A C 1
ATOM 1321 O O . MET A 1 161 ? 1.247 20.091 -7.179 1.00 89.88 161 MET A O 1
ATOM 1325 N N . VAL A 1 162 ? 0.562 21.410 -5.501 1.00 91.94 162 VAL A N 1
ATOM 1326 C CA . VAL A 1 162 ? 1.027 22.655 -6.137 1.00 91.94 162 VAL A CA 1
ATOM 1327 C C . VAL A 1 162 ? 2.546 22.627 -6.286 1.00 91.94 162 VAL A C 1
ATOM 1329 O O . VAL A 1 162 ? 3.066 22.978 -7.341 1.00 91.94 162 VAL A O 1
ATOM 1332 N N . PHE A 1 163 ? 3.268 22.165 -5.267 1.00 89.44 163 PHE A N 1
ATOM 1333 C CA . PHE A 1 163 ? 4.724 22.113 -5.327 1.00 89.44 163 PHE A CA 1
ATOM 1334 C C . PHE A 1 163 ? 5.234 21.159 -6.404 1.00 89.44 163 PHE A C 1
ATOM 1336 O O . PHE A 1 163 ? 6.090 21.535 -7.204 1.00 89.44 163 PHE A O 1
ATOM 1343 N N . TRP A 1 164 ? 4.641 19.970 -6.466 1.00 86.62 164 TRP A N 1
ATOM 1344 C CA . TRP A 1 164 ? 4.956 18.965 -7.471 1.00 86.62 164 TRP A CA 1
ATOM 1345 C C . TRP A 1 164 ? 4.656 19.455 -8.896 1.00 86.62 164 TRP A C 1
ATOM 1347 O O . TRP A 1 164 ? 5.510 19.368 -9.773 1.00 86.62 164 TRP A O 1
ATOM 1357 N N . THR A 1 165 ? 3.485 20.063 -9.128 1.00 91.19 165 THR A N 1
ATOM 1358 C CA . THR A 1 165 ? 3.106 20.580 -10.463 1.00 91.19 165 THR A CA 1
ATOM 1359 C C . THR A 1 165 ? 3.966 21.746 -10.943 1.00 91.19 165 THR A C 1
ATOM 1361 O O . THR A 1 165 ? 4.111 21.935 -12.148 1.00 91.19 165 THR A O 1
ATOM 1364 N N . ASN A 1 166 ? 4.558 22.511 -10.023 1.00 91.94 166 ASN A N 1
ATOM 1365 C CA . ASN A 1 166 ? 5.480 23.600 -10.346 1.00 91.94 166 ASN A CA 1
ATOM 1366 C C . ASN A 1 166 ? 6.954 23.151 -10.394 1.00 91.94 166 ASN A C 1
ATOM 1368 O O . ASN A 1 166 ? 7.829 23.979 -10.639 1.00 91.94 166 ASN A O 1
ATOM 1372 N N . GLY A 1 167 ? 7.246 21.864 -10.172 1.00 84.94 167 GLY A N 1
ATOM 1373 C CA . GLY A 1 167 ? 8.609 21.326 -10.215 1.00 84.94 167 GLY A CA 1
ATOM 1374 C C . GLY A 1 167 ? 9.502 21.802 -9.067 1.00 84.94 167 GLY A C 1
ATOM 1375 O O . GLY A 1 167 ? 10.724 21.847 -9.212 1.00 84.94 167 GLY A O 1
ATOM 1376 N N . PHE A 1 168 ? 8.921 22.189 -7.927 1.00 83.56 168 PHE A N 1
ATOM 1377 C CA . PHE A 1 168 ? 9.707 22.539 -6.749 1.00 83.56 168 PHE A CA 1
ATOM 1378 C C . PHE A 1 168 ? 10.288 21.274 -6.102 1.00 83.56 168 PHE A C 1
ATOM 1380 O O . PHE A 1 168 ? 9.568 20.319 -5.828 1.00 83.56 168 PHE A O 1
ATOM 1387 N N . ASN A 1 169 ? 11.578 21.312 -5.753 1.00 68.31 169 ASN A N 1
ATOM 1388 C CA . ASN A 1 169 ? 12.356 20.181 -5.210 1.00 68.31 169 ASN A CA 1
ATOM 1389 C C . ASN A 1 169 ? 11.875 19.617 -3.854 1.00 68.31 169 ASN A C 1
ATOM 1391 O O . ASN A 1 169 ? 12.528 18.743 -3.290 1.00 68.31 169 ASN A O 1
ATOM 1395 N N . LEU A 1 170 ? 10.781 20.138 -3.292 1.00 66.50 170 LEU A N 1
ATOM 1396 C CA . LEU A 1 170 ? 10.212 19.645 -2.037 1.00 66.50 170 LEU A CA 1
ATOM 1397 C C . LEU A 1 170 ? 9.477 18.305 -2.225 1.00 66.50 170 LEU A C 1
ATOM 1399 O O . LEU A 1 170 ? 9.323 17.558 -1.263 1.00 66.50 170 LEU A O 1
ATOM 1403 N N . VAL A 1 171 ? 9.011 18.018 -3.445 1.00 59.38 171 VAL A N 1
ATOM 1404 C CA . VAL A 1 171 ? 8.288 16.792 -3.801 1.00 59.38 171 VAL A CA 1
ATOM 1405 C C . VAL A 1 171 ? 8.927 16.235 -5.072 1.00 59.38 171 VAL A C 1
ATOM 1407 O O . VAL A 1 171 ? 8.800 16.843 -6.131 1.00 59.38 171 VAL A O 1
ATOM 1410 N N . ILE A 1 172 ? 9.658 15.125 -4.941 1.00 53.78 172 ILE A N 1
ATOM 1411 C CA . ILE A 1 172 ? 10.271 14.384 -6.058 1.00 53.78 172 ILE A CA 1
ATOM 1412 C C . ILE A 1 172 ? 9.252 13.383 -6.604 1.00 53.78 172 ILE A C 1
ATOM 1414 O O . ILE A 1 172 ? 8.654 12.661 -5.773 1.00 53.78 172 ILE A O 1
#

Solvent-accessible surface area (backbone atoms only — not comparable to full-atom values): 9670 Å² total; per-residue (Å²): 144,88,78,89,76,80,42,71,64,58,51,51,50,50,55,50,46,70,58,46,52,60,55,59,58,56,48,50,57,61,50,53,54,51,52,50,22,53,52,35,25,76,74,72,75,32,55,55,45,81,62,63,53,36,50,83,73,76,33,51,85,54,58,46,66,56,32,40,53,52,19,48,72,48,56,75,66,39,22,48,29,24,52,52,47,51,53,52,51,48,49,52,66,76,44,43,86,81,45,58,65,71,50,46,50,51,45,51,50,57,48,52,58,57,32,24,31,38,46,81,64,40,57,66,54,52,73,69,38,63,64,60,54,58,56,50,50,74,68,55,87,47,70,71,60,52,53,52,51,49,52,51,53,52,51,51,50,52,52,50,49,54,34,41,78,70,66,37,88,90,47,130

Mean predicted aligned error: 8.79 Å

Radius of gyration: 23.56 Å; Cα contacts (8 Å, |Δi|>4): 119; chains: 1; bounding box: 78×53×49 Å

pLDDT: mean 87.91, std 11.82, range [49.16, 98.06]

Organism: NCBI:txid1076179

Foldseek 3Di:
DPDPPPCPPVVVVVVVCVVVVVVVVVVVVVVVLQVCLVVCCVVPVGSVCVVVVVVVVVWDQADLVVQLVVLCVDDPVSVVLSVLLVVLVVLLVVCVVVDDVVLSVVQCCQQVVVSRGHSPPSVVSNVVSVVVVVSVVVVDPDVVVVVVVVVVVVVVVVVQVVCVVVVNPPHD